Protein AF-A0A074Z5A7-F1 (afdb_monomer_lite)

InterPro domains:
  IPR025696 Exosome RNA helicase MTR4-like, beta-barrel domain [PF13234] (26-112)

Organism: Opisthorchis viverrini (NCBI:txid6198)

Structure (mmCIF, N/CA/C/O backbone):
data_AF-A0A074Z5A7-F1
#
_entry.id   AF-A0A074Z5A7-F1
#
loop_
_atom_site.group_PDB
_atom_site.id
_atom_site.type_symbol
_atom_site.label_atom_id
_atom_site.label_alt_id
_atom_site.label_comp_id
_atom_site.label_asym_id
_atom_site.label_entity_id
_atom_site.label_seq_id
_atom_site.pdbx_PDB_ins_code
_atom_site.Cartn_x
_atom_site.Cartn_y
_atom_site.Cartn_z
_atom_site.occupancy
_atom_site.B_iso_or_equiv
_atom_site.auth_seq_id
_atom_site.auth_comp_id
_atom_site.auth_asym_id
_atom_site.auth_atom_id
_atom_site.pdbx_PDB_model_num
ATOM 1 N N . MET A 1 1 ? -56.347 -6.865 41.087 1.00 37.12 1 MET A N 1
ATOM 2 C CA . MET A 1 1 ? -55.002 -6.733 40.478 1.00 37.12 1 MET A CA 1
ATOM 3 C C . MET A 1 1 ? -55.168 -5.816 39.268 1.00 37.12 1 MET A C 1
ATOM 5 O O . MET A 1 1 ? -55.865 -6.225 38.355 1.00 37.12 1 MET A O 1
ATOM 9 N N . VAL A 1 2 ? -54.956 -4.493 39.375 1.00 36.72 2 VAL A N 1
ATOM 10 C CA . VAL A 1 2 ? -53.673 -3.725 39.423 1.00 36.72 2 VAL A CA 1
ATOM 11 C C . VAL A 1 2 ? -52.915 -3.890 38.090 1.00 36.72 2 VAL A C 1
ATOM 13 O O . VAL A 1 2 ? -52.431 -4.984 37.834 1.00 36.72 2 VAL A O 1
ATOM 16 N N . GLN A 1 3 ? -53.142 -2.996 37.107 1.00 38.06 3 GLN A N 1
ATOM 17 C CA . GLN A 1 3 ? -52.429 -1.727 36.762 1.00 38.06 3 GLN A CA 1
ATOM 18 C C . GLN A 1 3 ? -51.026 -1.971 36.164 1.00 38.06 3 GLN A C 1
ATOM 20 O O . GLN A 1 3 ? -50.216 -2.641 36.785 1.00 38.06 3 GLN A O 1
ATOM 25 N N . SER A 1 4 ? -50.770 -1.653 34.886 1.00 44.91 4 SER A N 1
ATOM 26 C CA . SER A 1 4 ? -50.572 -0.338 34.224 1.00 44.91 4 SER A CA 1
ATOM 27 C C . SER A 1 4 ? -49.149 0.205 34.378 1.00 44.91 4 SER A C 1
ATOM 29 O O . SER A 1 4 ? -48.693 0.405 35.497 1.00 44.91 4 SER A O 1
ATOM 31 N N . ALA A 1 5 ? -48.509 0.510 33.245 1.00 42.22 5 ALA A N 1
ATOM 32 C CA . ALA A 1 5 ? -47.742 1.741 33.052 1.00 42.22 5 ALA A CA 1
ATOM 33 C C . ALA A 1 5 ? -47.511 1.968 31.548 1.00 42.22 5 ALA A C 1
ATOM 35 O O . ALA A 1 5 ? -46.600 1.417 30.934 1.00 42.22 5 ALA A O 1
ATOM 36 N N . PHE A 1 6 ? -48.387 2.788 30.971 1.00 44.94 6 PHE A N 1
ATOM 37 C CA . PHE A 1 6 ? -48.047 3.706 29.888 1.00 44.94 6 PHE A CA 1
ATOM 38 C C . PHE A 1 6 ? -46.980 4.690 30.397 1.00 44.94 6 PHE A C 1
ATOM 40 O O . PHE A 1 6 ? -47.058 5.119 31.547 1.00 44.94 6 PHE A O 1
ATOM 47 N N . SER A 1 7 ? -46.052 5.114 29.540 1.00 33.38 7 SER A N 1
ATOM 48 C CA . SER A 1 7 ? -45.369 6.398 29.727 1.00 33.38 7 SER A CA 1
ATOM 49 C C . SER A 1 7 ? -45.191 7.078 28.380 1.00 33.38 7 SER A C 1
ATOM 51 O O . SER A 1 7 ? -44.262 6.801 27.625 1.00 33.38 7 SER A O 1
ATOM 53 N N . THR A 1 8 ? -46.137 7.966 28.110 1.00 41.69 8 THR A N 1
ATOM 54 C CA . THR A 1 8 ? -46.030 9.120 27.226 1.00 41.69 8 THR A CA 1
ATOM 55 C C . THR A 1 8 ? -44.829 9.966 27.649 1.00 41.69 8 THR A C 1
ATOM 57 O O . THR A 1 8 ? -44.665 10.258 28.832 1.00 41.69 8 THR A O 1
ATOM 60 N N . VAL A 1 9 ? -43.991 10.357 26.694 1.00 39.03 9 VAL A N 1
ATOM 61 C CA . VAL A 1 9 ? -43.153 11.551 26.828 1.00 39.03 9 VAL A CA 1
ATOM 62 C C . VAL A 1 9 ? -43.675 12.511 25.773 1.00 39.03 9 VAL A C 1
ATOM 64 O O . VAL A 1 9 ? -43.378 12.366 24.589 1.00 39.03 9 VAL A O 1
ATOM 67 N N . ASP A 1 10 ? -44.533 13.423 26.221 1.00 43.12 10 ASP A N 1
ATOM 68 C CA . ASP A 1 10 ? -44.831 14.668 25.530 1.00 43.12 10 ASP A CA 1
ATOM 69 C C . ASP A 1 10 ? -43.514 15.421 25.313 1.00 43.12 10 ASP A C 1
ATOM 71 O O . ASP A 1 10 ? -42.748 15.627 26.258 1.00 43.12 10 ASP A O 1
ATOM 75 N N . ILE A 1 11 ? -43.249 15.836 24.077 1.00 41.34 11 ILE A N 1
ATOM 76 C CA . ILE A 1 11 ? -42.254 16.871 23.791 1.00 41.34 11 ILE A CA 1
ATOM 77 C C . ILE A 1 11 ? -43.002 17.995 23.064 1.00 41.34 11 ILE A C 1
ATOM 79 O O . ILE A 1 11 ? -43.708 17.709 22.094 1.00 41.34 11 ILE A O 1
ATOM 83 N N . PRO A 1 12 ? -42.927 19.233 23.584 1.00 43.94 12 PRO A N 1
ATOM 84 C CA . PRO A 1 12 ? -43.822 20.325 23.238 1.00 43.94 12 PRO A CA 1
ATOM 85 C C . PRO A 1 12 ? -43.602 20.848 21.819 1.00 43.94 12 PRO A C 1
ATOM 87 O O . PRO A 1 12 ? -42.488 20.872 21.300 1.00 43.94 12 PRO A O 1
ATOM 90 N N . ASP A 1 13 ? -44.702 21.323 21.245 1.00 44.69 13 ASP A N 1
ATOM 91 C CA . ASP A 1 13 ? -44.734 22.244 20.117 1.00 44.69 13 ASP A CA 1
ATOM 92 C C . ASP A 1 13 ? -44.147 23.591 20.582 1.00 44.69 13 ASP A C 1
ATOM 94 O O . ASP A 1 13 ? -44.697 24.246 21.471 1.00 44.69 13 ASP A O 1
ATOM 98 N N . GLY A 1 14 ? -42.980 23.961 20.057 1.00 39.97 14 GLY A N 1
ATOM 99 C CA . GLY A 1 14 ? -42.267 25.178 20.439 1.00 39.97 14 GLY A CA 1
ATOM 100 C C . GLY A 1 14 ? -40.894 25.254 19.780 1.00 39.97 14 GLY A C 1
ATOM 101 O O . GLY A 1 14 ? -40.037 24.411 20.022 1.00 39.97 14 GLY A O 1
ATOM 102 N N . MET A 1 15 ? -40.725 26.249 18.910 1.00 51.69 15 MET A N 1
ATOM 103 C CA . MET A 1 15 ? -39.461 26.648 18.290 1.00 51.69 15 MET A CA 1
ATOM 104 C C . MET A 1 15 ? -38.333 26.757 19.316 1.00 51.69 15 MET A C 1
ATOM 106 O O . MET A 1 15 ? -38.531 27.420 20.322 1.00 51.69 15 MET A O 1
ATOM 110 N N . ASP A 1 16 ? -37.162 26.218 18.977 1.00 37.12 16 ASP A N 1
ATOM 111 C CA . ASP A 1 16 ? -35.874 26.873 19.202 1.00 37.12 16 ASP A CA 1
ATOM 112 C C . ASP A 1 16 ? -34.911 26.411 18.094 1.00 37.12 16 ASP A C 1
ATOM 114 O O . ASP A 1 16 ? -34.752 25.218 17.813 1.00 37.12 16 ASP A O 1
ATOM 118 N N . GLU A 1 17 ? -34.339 27.389 17.391 1.00 54.81 17 GLU A N 1
ATOM 119 C CA . GLU A 1 17 ? -33.193 27.224 16.500 1.00 54.81 17 GLU A CA 1
ATOM 120 C C . GLU A 1 17 ? -32.001 26.602 17.265 1.00 54.81 17 GLU A C 1
ATOM 122 O O . GLU A 1 17 ? -31.936 26.669 18.484 1.00 54.81 17 GLU A O 1
ATOM 127 N N . GLU A 1 18 ? -31.027 26.040 16.537 1.00 47.97 18 GLU A N 1
ATOM 128 C CA . GLU A 1 18 ? -29.751 25.481 17.044 1.00 47.97 18 GLU A CA 1
ATOM 129 C C . GLU A 1 18 ? -29.721 24.005 17.500 1.00 47.97 18 GLU A C 1
ATOM 131 O O . GLU A 1 18 ? -29.503 23.691 18.667 1.00 47.97 18 GLU A O 1
ATOM 136 N N . ASN A 1 19 ? -29.736 23.062 16.546 1.00 41.88 19 ASN A N 1
ATOM 137 C CA . ASN A 1 19 ? -28.693 22.017 16.481 1.00 41.88 19 ASN A CA 1
ATOM 138 C C . ASN A 1 19 ? -28.776 21.194 15.183 1.00 41.88 19 ASN A C 1
ATOM 140 O O . ASN A 1 19 ? -29.192 20.036 15.165 1.00 41.88 19 ASN A O 1
ATOM 144 N N . CYS A 1 20 ? -28.277 21.758 14.083 1.00 41.34 20 CYS A N 1
ATOM 145 C CA . CYS A 1 20 ? -27.770 20.953 12.968 1.00 41.34 20 CYS A CA 1
ATOM 146 C C . CYS A 1 20 ? -26.379 20.391 13.324 1.00 41.34 20 CYS A C 1
ATOM 148 O O . CYS A 1 20 ? -25.425 20.541 12.568 1.00 41.34 20 CYS A O 1
ATOM 150 N N . ALA A 1 21 ? -26.233 19.737 14.482 1.00 48.56 21 ALA A N 1
ATOM 151 C CA . ALA A 1 21 ? -25.162 18.764 14.648 1.00 48.56 21 ALA A CA 1
ATOM 152 C C . ALA A 1 21 ? -25.603 17.522 13.876 1.00 48.56 21 ALA A C 1
ATOM 154 O O . ALA A 1 21 ? -26.247 16.615 14.406 1.00 48.56 21 ALA A O 1
ATOM 155 N N . GLU A 1 22 ? -25.333 17.572 12.573 1.00 51.62 22 GLU A N 1
ATOM 156 C CA . GLU A 1 22 ? -25.276 16.452 11.648 1.00 51.62 22 GLU A CA 1
ATOM 157 C C . GLU A 1 22 ? -24.936 15.182 12.435 1.00 51.62 22 GLU A C 1
ATOM 159 O O . GLU A 1 22 ? -23.836 15.048 12.975 1.00 51.62 22 GLU A O 1
ATOM 164 N N . ARG A 1 23 ? -25.920 14.286 12.610 1.00 51.78 23 ARG A N 1
ATOM 165 C CA . ARG A 1 23 ? -25.706 12.981 13.241 1.00 51.78 23 ARG A CA 1
ATOM 166 C C . ARG A 1 23 ? -24.768 12.204 12.325 1.00 51.78 23 ARG A C 1
ATOM 168 O O . ARG A 1 23 ? -25.223 11.423 11.495 1.00 51.78 23 ARG A O 1
ATOM 175 N N . ALA A 1 24 ? -23.470 12.462 12.454 1.00 65.25 24 ALA A N 1
ATOM 176 C CA . ALA A 1 24 ? -22.421 11.771 11.743 1.00 65.25 24 ALA A CA 1
ATOM 177 C C . ALA A 1 24 ? -22.569 10.295 12.096 1.00 65.25 24 ALA A C 1
ATOM 179 O O . ALA A 1 24 ? -22.284 9.864 13.216 1.00 65.25 24 ALA A O 1
ATOM 180 N N . THR A 1 25 ? -23.102 9.518 11.159 1.00 59.53 25 THR A N 1
ATOM 181 C CA . THR A 1 25 ? -23.161 8.071 11.308 1.00 59.53 25 THR A CA 1
ATOM 182 C C . THR A 1 25 ? -21.734 7.584 11.544 1.00 59.53 25 THR A C 1
ATOM 184 O O . THR A 1 25 ? -20.850 7.942 10.760 1.00 59.53 25 THR A O 1
ATOM 187 N N . PRO A 1 26 ? -21.467 6.804 12.603 1.00 73.75 26 PRO A N 1
ATOM 188 C CA . PRO A 1 26 ? -20.106 6.412 12.924 1.00 73.75 26 PRO A CA 1
ATOM 189 C C . PRO A 1 26 ? -19.519 5.571 11.787 1.00 73.75 26 PRO A C 1
ATOM 191 O O . PRO A 1 26 ? -20.049 4.516 11.424 1.00 73.75 26 PRO A O 1
ATOM 194 N N . SER A 1 27 ? -18.397 6.030 11.232 1.00 83.00 27 SER A N 1
ATOM 195 C CA . SER A 1 27 ? -17.660 5.298 10.205 1.00 83.00 27 SER A CA 1
ATOM 196 C C . SER A 1 27 ? -17.234 3.930 10.741 1.00 83.00 27 SER A C 1
ATOM 198 O O . SER A 1 27 ? -16.488 3.819 11.722 1.00 83.00 27 SER A O 1
ATOM 200 N N . THR A 1 28 ? -17.719 2.874 10.087 1.00 86.62 28 THR A N 1
ATOM 201 C CA . THR A 1 28 ? -17.446 1.485 10.467 1.00 86.62 28 THR A CA 1
ATOM 202 C C . THR A 1 28 ? -16.283 0.932 9.655 1.00 86.62 28 THR A C 1
ATOM 204 O O . THR A 1 28 ? -16.300 0.968 8.426 1.00 86.62 28 THR A O 1
ATOM 207 N N . ILE A 1 29 ? -15.292 0.349 10.332 1.00 89.44 29 ILE A N 1
ATOM 208 C CA . ILE A 1 29 ? -14.105 -0.217 9.677 1.00 89.44 29 ILE A CA 1
ATOM 209 C C . ILE A 1 29 ? -14.257 -1.724 9.533 1.00 89.44 29 ILE A C 1
ATOM 211 O O . ILE A 1 29 ? -14.411 -2.450 10.520 1.00 89.44 29 ILE A O 1
ATOM 215 N N . ARG A 1 30 ? -14.197 -2.219 8.296 1.00 88.75 30 ARG A N 1
ATOM 216 C CA . ARG A 1 30 ? -14.412 -3.634 7.970 1.00 88.75 30 ARG A CA 1
ATOM 217 C C . ARG A 1 30 ? -13.232 -4.189 7.185 1.00 88.75 30 ARG A C 1
ATOM 219 O O . ARG A 1 30 ? -12.664 -3.503 6.344 1.00 88.75 30 ARG A O 1
ATOM 226 N N . LEU A 1 31 ? -12.901 -5.448 7.453 1.00 88.00 31 LEU A N 1
ATOM 227 C CA . LEU A 1 31 ? -12.023 -6.220 6.585 1.00 88.00 31 LEU A CA 1
ATOM 228 C C . LEU A 1 31 ? -12.871 -6.800 5.452 1.00 88.00 31 LEU A C 1
ATOM 230 O O . LEU A 1 31 ? -13.888 -7.443 5.718 1.00 88.00 31 LEU A O 1
ATOM 234 N N . ILE A 1 32 ? -12.450 -6.572 4.214 1.00 90.88 32 ILE A N 1
ATOM 235 C CA . ILE A 1 32 ? -13.111 -7.085 3.014 1.00 90.88 32 ILE A CA 1
ATOM 236 C C . ILE A 1 32 ? -12.107 -7.862 2.165 1.00 90.88 32 ILE A C 1
ATOM 238 O O . ILE A 1 32 ? -10.913 -7.573 2.182 1.00 90.88 32 ILE A O 1
ATOM 242 N N . SER A 1 33 ? -12.600 -8.858 1.435 1.00 91.44 33 SER A N 1
ATOM 243 C CA . SER A 1 33 ? -11.834 -9.539 0.393 1.00 91.44 33 SER A CA 1
ATOM 244 C C . SER A 1 33 ? -12.229 -8.942 -0.951 1.00 91.44 33 SER A C 1
ATOM 246 O O . SER A 1 33 ? -13.420 -8.790 -1.222 1.00 91.44 33 SER A O 1
ATOM 248 N N . VAL A 1 34 ? -11.239 -8.579 -1.764 1.00 93.06 34 VAL A N 1
ATOM 249 C CA . VAL A 1 34 ? -11.442 -7.995 -3.093 1.00 93.06 34 VAL A CA 1
ATOM 250 C C . VAL A 1 34 ? -10.590 -8.733 -4.127 1.00 93.06 34 VAL A C 1
ATOM 252 O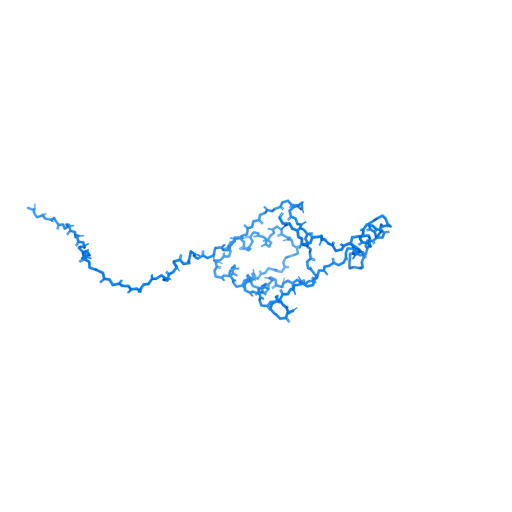 O . VAL A 1 34 ? -9.481 -9.168 -3.801 1.00 93.06 34 VAL A O 1
ATOM 255 N N . PRO A 1 35 ? -11.072 -8.888 -5.371 1.00 95.44 35 PRO A N 1
ATOM 256 C CA . PRO A 1 35 ? -10.243 -9.329 -6.486 1.00 95.44 35 PRO A CA 1
ATOM 257 C C . PRO A 1 35 ? -9.077 -8.367 -6.750 1.00 95.44 35 PRO A C 1
ATOM 259 O O . PRO A 1 35 ? -9.200 -7.162 -6.536 1.00 95.44 35 PRO A O 1
ATOM 262 N N . LEU A 1 36 ? -7.975 -8.877 -7.308 1.00 93.56 36 LEU A N 1
ATOM 263 C CA . LEU A 1 36 ? -6.801 -8.052 -7.631 1.00 93.56 36 LEU A CA 1
ATOM 264 C C . LEU A 1 36 ? -7.100 -6.941 -8.648 1.00 93.56 36 LEU A C 1
ATOM 266 O O . LEU A 1 36 ? -6.466 -5.896 -8.598 1.00 93.56 36 LEU A O 1
ATOM 270 N N . ILE A 1 37 ? -8.096 -7.128 -9.520 1.00 94.56 37 ILE A N 1
ATOM 271 C CA . ILE A 1 37 ? -8.527 -6.107 -10.489 1.00 94.56 37 ILE A CA 1
ATOM 272 C C . ILE A 1 37 ? -9.107 -4.846 -9.824 1.00 94.56 37 ILE A C 1
ATOM 274 O O . ILE A 1 37 ? -9.184 -3.800 -10.456 1.00 94.56 37 ILE A O 1
ATOM 278 N N . CYS A 1 38 ? -9.509 -4.918 -8.552 1.00 95.38 38 CYS A N 1
ATOM 279 C CA . CYS A 1 38 ? -9.994 -3.755 -7.809 1.00 95.38 38 CYS A CA 1
ATOM 280 C C . CYS A 1 38 ? -8.858 -2.880 -7.252 1.00 95.38 38 CYS A C 1
ATOM 282 O O . CYS A 1 38 ? -9.138 -1.838 -6.662 1.00 95.38 38 CYS A O 1
ATOM 284 N N . LEU A 1 39 ? -7.598 -3.306 -7.385 1.00 93.00 39 LEU A N 1
ATOM 285 C CA . LEU A 1 39 ? -6.438 -2.537 -6.947 1.00 93.00 39 LEU A CA 1
ATOM 286 C C . LEU A 1 39 ? -6.001 -1.599 -8.074 1.00 93.00 39 LEU A C 1
ATOM 288 O O . LEU A 1 39 ? -5.612 -2.062 -9.142 1.00 93.00 39 LEU A O 1
ATOM 292 N N . ALA A 1 40 ? -6.068 -0.292 -7.821 1.00 90.75 40 ALA A N 1
ATOM 293 C CA . ALA A 1 40 ? -5.554 0.719 -8.743 1.00 90.75 40 ALA A CA 1
ATOM 294 C C . ALA A 1 40 ? -4.048 0.937 -8.538 1.00 90.75 40 ALA A C 1
ATOM 296 O O . ALA A 1 40 ? -3.274 0.791 -9.476 1.00 90.75 40 ALA A O 1
ATOM 297 N N . ASP A 1 41 ? -3.642 1.198 -7.292 1.00 90.19 41 ASP A N 1
ATOM 298 C CA . ASP A 1 41 ? -2.270 1.553 -6.935 1.00 90.19 41 ASP A CA 1
ATOM 299 C C . ASP A 1 41 ? -1.791 0.794 -5.692 1.00 90.19 41 ASP A C 1
ATOM 301 O O . ASP A 1 41 ? -2.581 0.395 -4.829 1.00 90.19 41 ASP A O 1
ATOM 305 N N . LEU A 1 42 ? -0.470 0.642 -5.575 1.00 92.69 42 LEU A N 1
ATOM 306 C CA . LEU A 1 42 ? 0.199 0.108 -4.390 1.00 92.69 42 LEU A CA 1
ATOM 307 C C . LEU A 1 42 ? 1.168 1.145 -3.831 1.00 92.69 42 LEU A C 1
ATOM 309 O O . LEU A 1 42 ? 1.923 1.771 -4.572 1.00 92.69 42 LEU A O 1
ATOM 313 N N . SER A 1 43 ? 1.167 1.305 -2.509 1.00 92.88 43 SER A N 1
ATOM 314 C CA . SER A 1 43 ? 2.148 2.149 -1.831 1.00 92.88 43 SER A CA 1
ATOM 315 C C . SER A 1 43 ? 3.432 1.378 -1.536 1.00 92.88 43 SER A C 1
ATOM 317 O O . SER A 1 43 ? 3.391 0.184 -1.241 1.00 92.88 43 SER A O 1
ATOM 319 N N . SER A 1 44 ? 4.566 2.079 -1.542 1.00 92.50 44 SER A N 1
ATOM 320 C CA . SER A 1 44 ? 5.849 1.556 -1.057 1.00 92.50 44 SER A CA 1
ATOM 321 C C . SER A 1 44 ? 5.969 1.522 0.473 1.00 92.50 44 SER A C 1
ATOM 323 O O . SER A 1 44 ? 6.941 0.986 1.007 1.00 92.50 44 SER A O 1
ATOM 325 N N . VAL A 1 45 ? 4.978 2.048 1.201 1.00 91.69 45 VAL A N 1
ATOM 326 C CA . VAL A 1 45 ? 4.927 2.027 2.668 1.00 91.69 45 VAL A CA 1
ATOM 327 C C . VAL A 1 45 ? 4.085 0.854 3.158 1.00 91.69 45 VAL A C 1
ATOM 329 O O . VAL A 1 45 ? 2.924 0.696 2.785 1.00 91.69 45 VAL A O 1
ATOM 332 N N . CYS A 1 46 ? 4.645 0.082 4.088 1.00 88.12 46 CYS A N 1
ATOM 333 C CA . CYS A 1 46 ? 3.955 -1.018 4.752 1.00 88.12 46 CYS A CA 1
ATOM 334 C C . CYS A 1 46 ? 3.678 -0.682 6.219 1.00 88.12 46 CYS A C 1
ATOM 336 O O . CYS A 1 46 ? 4.545 -0.178 6.933 1.00 88.12 46 CYS A O 1
ATOM 338 N N . LEU A 1 47 ? 2.483 -1.025 6.699 1.00 85.69 47 LEU A N 1
ATOM 339 C CA . LEU A 1 47 ? 2.179 -0.985 8.126 1.00 85.69 47 LEU A CA 1
ATOM 340 C C . LEU A 1 47 ? 2.602 -2.282 8.802 1.00 85.69 47 LEU A C 1
ATOM 342 O O . LEU A 1 47 ? 2.293 -3.377 8.333 1.00 85.69 47 LEU A O 1
ATOM 346 N N . ASN A 1 48 ? 3.254 -2.153 9.955 1.00 84.88 48 ASN A N 1
ATOM 347 C CA . ASN A 1 48 ? 3.567 -3.302 10.784 1.00 84.88 48 ASN A CA 1
ATOM 348 C C . ASN A 1 48 ? 2.345 -3.710 11.623 1.00 84.88 48 ASN A C 1
ATOM 350 O O . ASN A 1 48 ? 2.076 -3.146 12.684 1.00 84.88 48 ASN A O 1
ATOM 354 N N . VAL A 1 49 ? 1.613 -4.712 11.138 1.00 79.00 49 VAL A N 1
ATOM 355 C CA . VAL A 1 49 ? 0.395 -5.225 11.783 1.00 79.00 49 VAL A CA 1
ATOM 356 C C . VAL A 1 49 ? 0.705 -6.235 12.897 1.00 79.00 49 VAL A C 1
ATOM 358 O O . VAL A 1 49 ? -0.149 -6.497 13.745 1.00 79.00 49 VAL A O 1
ATOM 361 N N . THR A 1 50 ? 1.918 -6.801 12.947 1.00 72.75 50 THR A N 1
ATOM 362 C CA . THR A 1 50 ? 2.245 -7.863 13.915 1.00 72.75 50 THR A CA 1
ATOM 363 C C . THR A 1 50 ? 2.257 -7.345 15.348 1.00 72.75 50 THR A C 1
ATOM 365 O O . THR A 1 50 ? 1.759 -8.043 16.224 1.00 72.75 50 THR A O 1
ATOM 368 N N . ASN A 1 51 ? 2.697 -6.100 15.560 1.00 68.62 51 ASN A N 1
ATOM 369 C CA . ASN A 1 51 ? 2.688 -5.424 16.864 1.00 68.62 51 ASN A CA 1
ATOM 370 C C . ASN A 1 51 ? 1.277 -5.139 17.407 1.00 68.62 51 ASN A C 1
ATOM 372 O O . ASN A 1 51 ? 1.129 -4.808 18.576 1.00 68.62 51 ASN A O 1
ATOM 376 N N . ILE A 1 52 ? 0.251 -5.201 16.554 1.00 70.50 52 ILE A N 1
ATOM 377 C CA . ILE A 1 52 ? -1.128 -4.837 16.908 1.00 70.50 52 ILE A CA 1
ATOM 378 C C . ILE A 1 52 ? -1.990 -6.089 17.126 1.00 70.50 52 ILE A C 1
ATOM 380 O O . ILE A 1 52 ? -2.978 -6.049 17.852 1.00 70.50 52 ILE A O 1
ATOM 384 N N . VAL A 1 53 ? -1.637 -7.203 16.479 1.00 73.19 53 VAL A N 1
ATOM 385 C CA . VAL A 1 53 ? -2.480 -8.410 16.393 1.00 73.19 53 VAL A CA 1
ATOM 386 C C . VAL A 1 53 ? -1.754 -9.660 16.924 1.00 73.19 53 VAL A C 1
ATOM 388 O O . VAL A 1 53 ? -2.260 -10.773 16.765 1.00 73.19 53 VAL A O 1
ATOM 391 N N . ASP A 1 54 ? -0.565 -9.502 17.521 1.00 68.00 54 ASP A N 1
ATOM 392 C CA . ASP A 1 54 ? 0.321 -10.582 17.991 1.00 68.00 54 ASP A CA 1
ATOM 393 C C . ASP A 1 54 ? 0.364 -11.751 16.992 1.00 68.00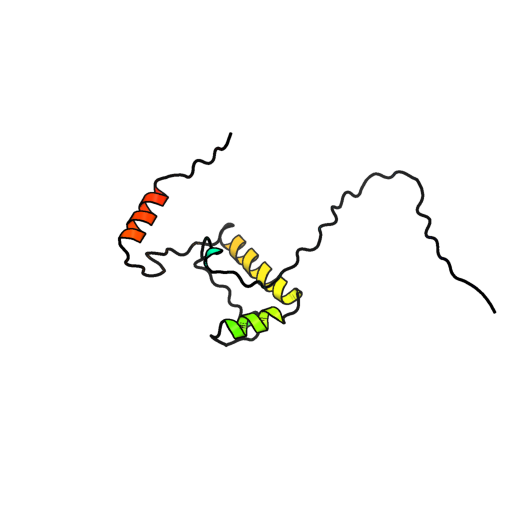 54 ASP A C 1
ATOM 395 O O . ASP A 1 54 ? -0.058 -12.895 17.233 1.00 68.00 54 ASP A O 1
ATOM 399 N N . CYS A 1 55 ? 0.777 -11.432 15.765 1.00 64.25 55 CYS A N 1
ATOM 400 C CA . CYS A 1 55 ? 0.771 -12.376 14.657 1.00 64.25 55 CYS A CA 1
ATOM 401 C C . CYS A 1 55 ? 2.102 -12.396 13.916 1.00 64.25 55 CYS A C 1
ATOM 403 O O . CYS A 1 55 ? 2.251 -11.751 12.889 1.00 64.25 55 CYS A O 1
ATOM 405 N N . ASN A 1 56 ? 3.025 -13.246 14.360 1.00 64.88 56 ASN A N 1
ATOM 406 C CA . ASN A 1 56 ? 4.328 -13.435 13.708 1.00 64.88 56 ASN A CA 1
ATOM 407 C C . ASN A 1 56 ? 4.263 -14.433 12.537 1.00 64.88 56 ASN A C 1
ATOM 409 O O . ASN A 1 56 ? 5.233 -15.125 12.249 1.00 64.88 56 ASN A O 1
ATOM 413 N N . SER A 1 57 ? 3.094 -14.581 11.905 1.00 67.12 57 SER A N 1
ATOM 414 C CA . SER A 1 57 ? 2.906 -15.537 10.816 1.00 67.12 57 SER A CA 1
ATOM 415 C C . SER A 1 57 ? 3.017 -14.861 9.461 1.00 67.12 57 SER A C 1
ATOM 417 O O . SER A 1 57 ? 2.312 -13.900 9.174 1.00 67.12 57 SER A O 1
ATOM 419 N N . ASN A 1 58 ? 3.820 -15.465 8.594 1.00 69.56 58 ASN A N 1
ATOM 420 C CA . ASN A 1 58 ? 4.039 -15.050 7.212 1.00 69.56 58 ASN A CA 1
ATOM 421 C C . ASN A 1 58 ? 2.853 -15.443 6.300 1.00 69.56 58 ASN A C 1
ATOM 423 O O . ASN A 1 58 ? 2.895 -15.217 5.094 1.00 69.56 58 ASN A O 1
ATOM 427 N N . LYS A 1 59 ? 1.815 -16.095 6.849 1.00 78.75 59 LYS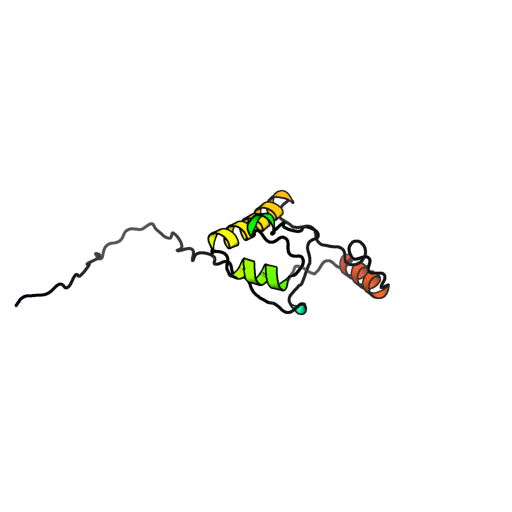 A N 1
ATOM 428 C CA . LYS A 1 59 ? 0.648 -16.586 6.104 1.00 78.75 59 LYS A CA 1
ATOM 429 C C . LYS A 1 59 ? -0.461 -15.531 6.102 1.00 78.75 59 LYS A C 1
ATOM 431 O O . LYS A 1 59 ? -1.130 -15.342 7.120 1.00 78.75 59 LYS A O 1
ATOM 436 N N . GLY A 1 60 ? -0.691 -14.904 4.946 1.00 79.94 60 GLY A N 1
ATOM 437 C CA . GLY A 1 60 ? -1.704 -13.854 4.760 1.00 79.94 60 GLY A CA 1
ATOM 438 C C . GLY A 1 60 ? -3.108 -14.258 5.225 1.00 79.94 60 GLY A C 1
ATOM 439 O O . GLY A 1 60 ? -3.755 -13.499 5.944 1.00 79.94 60 GLY A O 1
ATOM 440 N N . ASP A 1 61 ? -3.538 -15.490 4.939 1.00 83.38 61 ASP A N 1
ATOM 441 C CA . ASP A 1 61 ? -4.861 -15.990 5.345 1.00 83.38 61 ASP A CA 1
ATOM 442 C C . ASP A 1 61 ? -5.046 -16.050 6.866 1.00 83.38 61 ASP A C 1
ATOM 444 O O . ASP A 1 61 ? -6.131 -15.783 7.391 1.00 83.38 61 ASP A O 1
ATOM 448 N N . LEU A 1 62 ? -3.990 -16.416 7.598 1.00 83.94 62 LEU A N 1
ATOM 449 C CA . LEU A 1 62 ? -4.038 -16.490 9.055 1.00 83.94 62 LEU A CA 1
ATOM 450 C C . LEU A 1 62 ? -4.104 -15.085 9.659 1.00 83.94 62 LEU A C 1
ATOM 452 O O . LEU A 1 62 ? -4.873 -14.855 10.596 1.00 83.94 62 LEU A O 1
ATOM 456 N N . LEU A 1 63 ? -3.336 -14.149 9.097 1.00 83.06 63 LEU A N 1
ATOM 457 C CA . LEU A 1 63 ? -3.345 -12.748 9.501 1.00 83.06 63 LEU A CA 1
ATOM 458 C C . LEU A 1 63 ? -4.719 -12.111 9.249 1.00 83.06 63 LEU A C 1
ATOM 460 O O . LEU A 1 63 ? -5.289 -11.523 10.166 1.00 83.06 63 LEU A O 1
ATOM 464 N N . ALA A 1 64 ? -5.300 -12.309 8.063 1.00 84.69 64 ALA A N 1
ATOM 465 C CA . ALA A 1 64 ? -6.636 -11.822 7.723 1.00 84.69 64 ALA A CA 1
ATOM 466 C C . ALA A 1 64 ? -7.702 -12.363 8.690 1.00 84.69 64 ALA A C 1
ATOM 468 O O . ALA A 1 64 ? -8.503 -11.600 9.235 1.00 84.69 64 ALA A O 1
ATOM 469 N N . LYS A 1 65 ? -7.667 -13.670 8.994 1.00 86.25 65 LYS A N 1
ATOM 470 C CA . LYS A 1 65 ? -8.568 -14.280 9.985 1.00 86.25 65 LYS A CA 1
ATOM 471 C C . LYS A 1 65 ? -8.392 -13.667 11.372 1.00 86.25 65 LYS A C 1
ATOM 473 O O . LYS A 1 65 ? -9.394 -13.361 12.016 1.00 86.25 65 LYS A O 1
ATOM 478 N N . LYS A 1 66 ? -7.158 -13.451 11.833 1.00 86.50 66 LYS A N 1
ATOM 479 C CA . LYS A 1 66 ? -6.911 -12.809 13.131 1.00 86.50 66 LYS A CA 1
ATOM 480 C C . LYS A 1 66 ? -7.431 -11.374 13.164 1.00 86.50 66 LYS A C 1
ATOM 482 O O . LYS A 1 66 ? -8.169 -11.052 14.085 1.00 86.50 66 LYS A O 1
ATOM 487 N N . ILE A 1 67 ? -7.133 -10.557 12.151 1.00 86.19 67 ILE A N 1
ATOM 488 C CA . ILE A 1 67 ? -7.617 -9.168 12.047 1.00 86.19 67 ILE A CA 1
ATOM 489 C C . ILE A 1 67 ? -9.150 -9.123 12.048 1.00 86.19 67 ILE A C 1
ATOM 491 O O . ILE A 1 67 ? -9.738 -8.298 12.741 1.00 86.19 67 ILE A O 1
ATOM 495 N N . SER A 1 68 ? -9.812 -10.034 11.326 1.00 85.88 68 SER A N 1
ATOM 496 C CA . SER A 1 68 ? -11.281 -10.082 11.264 1.00 85.88 68 SER A CA 1
ATOM 497 C C . SER A 1 68 ? -11.947 -10.342 12.620 1.00 85.88 68 SER A C 1
ATOM 499 O O . SER A 1 68 ? -13.071 -9.901 12.843 1.00 85.88 68 SER A O 1
ATOM 501 N N . ARG A 1 69 ? -11.248 -11.037 13.529 1.00 87.81 69 ARG A N 1
ATOM 502 C CA . ARG A 1 69 ? -11.726 -11.373 14.878 1.00 87.81 69 ARG A CA 1
ATOM 503 C C . ARG A 1 69 ? -11.392 -10.304 15.918 1.00 87.81 69 ARG A C 1
ATOM 505 O O . ARG A 1 69 ? -11.853 -10.416 17.049 1.00 87.81 69 ARG A O 1
ATOM 512 N N . GLN A 1 70 ? -10.597 -9.295 15.561 1.00 88.25 70 GLN A N 1
ATOM 513 C CA . GLN A 1 70 ? -10.248 -8.213 16.474 1.00 88.25 70 GLN A CA 1
ATOM 514 C C . GLN A 1 70 ? -11.444 -7.275 16.716 1.00 88.25 70 GLN A C 1
ATOM 516 O O . GLN A 1 70 ? -12.259 -7.040 15.807 1.00 88.25 70 GLN A O 1
ATOM 521 N N . PRO A 1 71 ? -11.546 -6.693 17.925 1.00 89.00 71 PRO A N 1
ATOM 522 C CA . PRO A 1 71 ? -12.582 -5.721 18.234 1.00 89.00 71 PRO A CA 1
ATOM 523 C C . PRO A 1 71 ? -12.467 -4.495 17.321 1.00 89.00 71 PRO A C 1
ATOM 525 O O . PRO A 1 71 ? -11.421 -4.205 16.733 1.00 89.00 71 PRO A O 1
ATOM 528 N N . GLU A 1 72 ? -13.572 -3.766 17.183 1.00 88.88 72 GLU A N 1
ATOM 529 C CA . GLU A 1 72 ? -13.634 -2.581 16.323 1.00 88.88 72 GLU A CA 1
ATOM 530 C C . GLU A 1 72 ? -12.595 -1.522 16.713 1.00 88.88 72 GLU A C 1
ATOM 532 O O . GLU A 1 72 ? -12.001 -0.917 15.828 1.00 88.88 72 GLU A O 1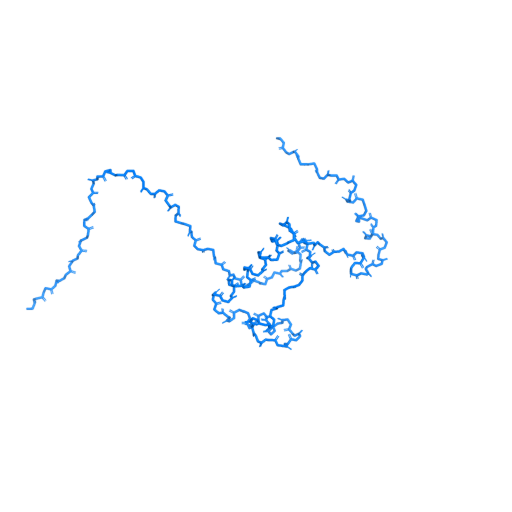
ATOM 537 N N . SER A 1 73 ? -12.306 -1.358 18.007 1.00 88.88 73 SER A N 1
ATOM 538 C CA . SER A 1 73 ? -11.274 -0.440 18.508 1.00 88.88 73 SER A CA 1
ATOM 539 C C . SER A 1 73 ? -9.892 -0.721 17.914 1.00 88.88 73 SER A C 1
ATOM 541 O O . SER A 1 73 ? -9.207 0.202 17.482 1.00 88.88 73 SER A O 1
ATOM 543 N N . VAL A 1 74 ? -9.501 -1.994 17.814 1.00 88.62 74 VAL A N 1
ATOM 544 C CA . VAL A 1 74 ? -8.216 -2.407 17.228 1.00 88.62 74 VAL A CA 1
ATOM 545 C C . VAL A 1 74 ? -8.210 -2.176 15.715 1.00 88.62 74 VAL A C 1
ATOM 547 O O . VAL A 1 74 ? -7.237 -1.657 15.169 1.00 88.62 74 VAL A O 1
ATOM 550 N N . ARG A 1 75 ? -9.314 -2.490 15.021 1.00 88.44 75 ARG A N 1
ATOM 551 C CA . ARG A 1 75 ? -9.462 -2.190 13.583 1.00 88.44 75 ARG A CA 1
ATOM 552 C C . ARG A 1 75 ? -9.426 -0.684 13.303 1.00 88.44 75 ARG A C 1
ATOM 554 O O . ARG A 1 75 ? -8.825 -0.262 12.318 1.00 88.44 75 ARG A O 1
ATOM 561 N N . ARG A 1 76 ? -10.017 0.123 14.187 1.00 90.38 76 ARG A N 1
ATOM 562 C CA . ARG A 1 76 ? -9.956 1.587 14.147 1.00 90.38 76 ARG A CA 1
ATOM 563 C C . ARG A 1 76 ? -8.540 2.098 14.370 1.00 90.38 76 ARG A C 1
ATOM 565 O O . ARG A 1 76 ? -8.074 2.910 13.581 1.00 90.38 76 ARG A O 1
ATOM 572 N N . HIS A 1 77 ? -7.814 1.538 15.332 1.00 89.56 77 HIS A N 1
ATOM 573 C CA . HIS A 1 77 ? -6.418 1.898 15.563 1.00 89.56 77 HIS A CA 1
ATOM 574 C C . HIS A 1 77 ? -5.511 1.604 14.352 1.00 89.56 77 HIS A C 1
ATOM 576 O O . HIS A 1 77 ? -4.621 2.396 14.038 1.00 89.56 77 HIS A O 1
ATOM 582 N N . LEU A 1 78 ? -5.753 0.500 13.630 1.00 89.25 78 LEU A N 1
ATOM 583 C CA . LEU A 1 78 ? -5.057 0.198 12.371 1.00 89.25 78 LEU A CA 1
ATOM 584 C C . LEU A 1 78 ? -5.316 1.269 11.305 1.00 89.25 78 LEU A C 1
ATOM 586 O O . LEU A 1 78 ? -4.380 1.741 10.662 1.00 89.25 78 LEU A O 1
ATOM 590 N N . TRP A 1 79 ? -6.575 1.675 11.143 1.00 90.62 79 TRP A N 1
ATOM 591 C CA . TRP A 1 79 ? -6.952 2.730 10.204 1.00 90.62 79 TRP A CA 1
ATOM 592 C C . TRP A 1 79 ? -6.341 4.085 10.558 1.00 90.62 79 TRP A C 1
ATOM 594 O O . TRP A 1 79 ? -5.807 4.767 9.688 1.00 90.62 79 TRP A O 1
ATOM 604 N N . GLU A 1 80 ? -6.343 4.458 11.836 1.00 91.12 80 GLU A N 1
ATOM 605 C CA . GLU A 1 80 ? -5.650 5.658 12.309 1.00 91.12 80 GLU A CA 1
ATOM 606 C C . GLU A 1 80 ? -4.145 5.583 12.033 1.00 91.12 80 GLU A C 1
ATOM 608 O O . GLU A 1 80 ? -3.529 6.590 11.706 1.00 91.12 80 GLU A O 1
ATOM 613 N N . GLY A 1 81 ? -3.542 4.393 12.112 1.00 90.81 81 GLY A N 1
ATOM 614 C CA . GLY A 1 81 ? -2.160 4.163 11.689 1.00 90.81 81 GLY A CA 1
ATOM 615 C C . GLY A 1 81 ? -1.918 4.531 10.222 1.00 90.81 81 GLY A C 1
ATOM 616 O O . GLY A 1 81 ? -0.924 5.195 9.927 1.00 90.81 81 GLY A O 1
ATOM 617 N N . ILE A 1 82 ? -2.846 4.167 9.327 1.00 91.06 82 ILE A N 1
ATOM 618 C CA . ILE A 1 82 ? -2.814 4.564 7.908 1.00 91.06 82 ILE A CA 1
ATOM 619 C C . ILE A 1 82 ? -2.905 6.089 7.783 1.00 91.06 82 ILE A C 1
ATOM 621 O O . ILE A 1 82 ? -2.090 6.694 7.088 1.00 91.06 82 ILE A O 1
ATOM 625 N N . GLN A 1 83 ? -3.860 6.717 8.476 1.00 92.31 83 GLN A N 1
ATOM 626 C CA . GLN A 1 83 ? -4.052 8.172 8.418 1.00 92.31 83 GLN A CA 1
ATOM 627 C C . GLN A 1 83 ? -2.820 8.928 8.928 1.00 92.31 83 GLN A C 1
ATOM 629 O O . GLN A 1 83 ? -2.297 9.787 8.226 1.00 92.31 83 GLN A O 1
ATOM 634 N N . ARG A 1 84 ? -2.262 8.521 10.075 1.00 93.00 84 ARG A N 1
ATOM 635 C CA . ARG A 1 84 ? -1.027 9.101 10.624 1.00 93.00 84 ARG A CA 1
ATOM 636 C C . ARG A 1 84 ? 0.155 8.966 9.665 1.00 93.00 84 ARG A C 1
ATOM 638 O O . ARG A 1 84 ? 0.975 9.876 9.580 1.00 93.00 84 ARG A O 1
ATOM 645 N N . ALA A 1 85 ? 0.283 7.836 8.966 1.00 92.19 85 ALA A N 1
ATOM 646 C CA . ALA A 1 85 ? 1.340 7.652 7.971 1.00 92.19 85 ALA A CA 1
ATOM 647 C C . ALA A 1 85 ? 1.154 8.598 6.775 1.00 92.19 85 ALA A C 1
ATOM 649 O O . ALA A 1 85 ? 2.112 9.235 6.343 1.00 92.19 85 ALA A O 1
ATOM 650 N N . LYS A 1 86 ? -0.085 8.740 6.293 1.00 93.00 86 LYS A N 1
ATOM 651 C CA . LYS A 1 86 ? -0.441 9.656 5.206 1.00 93.00 86 LYS A CA 1
ATOM 652 C C . LYS A 1 86 ? -0.162 11.117 5.573 1.00 93.00 86 LYS A C 1
ATOM 654 O O . LYS A 1 86 ? 0.451 11.833 4.789 1.00 93.00 86 LYS A O 1
ATOM 659 N N . GLU A 1 87 ? -0.553 11.547 6.769 1.00 94.62 87 GLU A N 1
ATOM 660 C CA . GLU A 1 87 ? -0.305 12.905 7.272 1.00 94.62 87 GLU A CA 1
ATOM 661 C C . GLU A 1 87 ? 1.194 13.208 7.389 1.00 94.62 87 GLU A C 1
ATOM 663 O O . GLU A 1 87 ? 1.654 14.249 6.923 1.00 94.62 87 GLU A O 1
ATOM 668 N N . LYS A 1 88 ? 1.983 12.270 7.933 1.00 93.44 88 LYS A N 1
ATOM 669 C CA . LYS A 1 88 ? 3.443 12.424 8.066 1.00 93.44 88 LYS A CA 1
ATOM 670 C C . LYS A 1 88 ? 4.172 12.570 6.732 1.00 93.44 88 LYS A C 1
ATOM 672 O O . LYS A 1 88 ? 5.237 13.177 6.698 1.00 93.44 88 LYS A O 1
ATOM 677 N N . LEU A 1 89 ? 3.623 12.008 5.659 1.00 92.06 89 LEU A N 1
ATOM 678 C CA . LEU A 1 89 ? 4.214 12.026 4.320 1.00 92.06 89 LEU A CA 1
ATOM 679 C C . LEU A 1 89 ? 3.654 13.156 3.440 1.00 92.06 89 LEU A C 1
ATOM 681 O O . LEU A 1 89 ? 3.780 13.116 2.221 1.00 92.06 89 LEU A O 1
ATOM 685 N N . GLY A 1 90 ? 3.052 14.183 4.048 1.00 90.12 90 GLY A N 1
ATOM 686 C CA . GLY A 1 90 ? 2.565 15.358 3.324 1.00 90.12 90 GLY A CA 1
ATOM 687 C C . GLY A 1 90 ? 1.199 15.155 2.667 1.00 90.12 90 GLY A C 1
ATOM 688 O O . GLY A 1 90 ? 0.884 15.815 1.682 1.00 90.12 90 GLY A O 1
ATOM 689 N N . GLY A 1 91 ? 0.378 14.243 3.193 1.00 89.88 91 GLY A N 1
ATOM 690 C CA . GLY A 1 91 ? -1.002 14.038 2.752 1.00 89.88 91 GLY A CA 1
ATOM 691 C C . GLY A 1 91 ? -1.177 12.999 1.644 1.00 89.88 91 GLY A C 1
ATOM 692 O O . GLY A 1 91 ? -2.314 12.714 1.269 1.00 89.88 91 GLY A O 1
ATOM 693 N N . SER A 1 92 ? -0.102 12.375 1.159 1.00 90.75 92 SER A N 1
ATOM 694 C CA . SER A 1 92 ? -0.170 11.248 0.224 1.00 90.75 92 SER A CA 1
ATOM 695 C C . SER A 1 92 ? 0.860 10.179 0.571 1.00 90.75 92 SER A C 1
ATOM 697 O O . SER A 1 92 ? 1.926 10.478 1.104 1.00 90.75 92 SER A O 1
ATOM 699 N N . LEU A 1 93 ? 0.534 8.919 0.281 1.00 91.88 93 LEU A N 1
ATOM 700 C CA . LEU A 1 93 ? 1.483 7.820 0.416 1.00 91.88 93 LEU A CA 1
ATOM 701 C C . LEU A 1 93 ? 2.265 7.673 -0.898 1.00 91.88 93 LEU A C 1
ATOM 703 O O . LEU A 1 93 ? 1.648 7.713 -1.964 1.00 91.88 93 LEU A O 1
ATOM 707 N N . PRO A 1 94 ? 3.594 7.483 -0.856 1.00 92.44 94 PRO A N 1
ATOM 708 C CA . PRO A 1 94 ? 4.382 7.261 -2.058 1.00 92.44 94 PRO A CA 1
ATOM 709 C C . PRO A 1 94 ? 3.946 5.958 -2.728 1.00 92.44 94 PRO A C 1
ATOM 711 O O . PRO A 1 94 ? 3.694 4.950 -2.054 1.00 92.44 94 PRO A O 1
ATOM 714 N N . LEU A 1 95 ? 3.850 6.003 -4.052 1.00 92.50 95 LEU A N 1
ATOM 715 C CA . LEU A 1 95 ? 3.491 4.858 -4.876 1.00 92.50 95 LEU A CA 1
ATOM 716 C C . LEU A 1 95 ? 4.725 4.021 -5.193 1.00 92.50 95 LEU A C 1
ATOM 718 O O . LEU A 1 95 ? 5.846 4.528 -5.222 1.00 92.50 95 LEU A O 1
ATOM 722 N N . LEU A 1 96 ? 4.492 2.733 -5.400 1.00 93.25 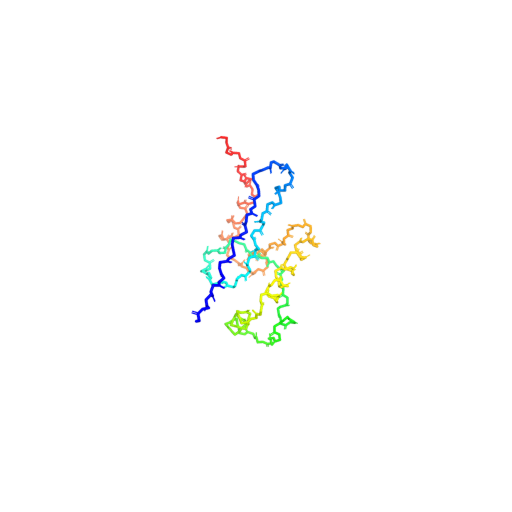96 LEU A N 1
ATOM 723 C CA . LEU A 1 96 ? 5.513 1.763 -5.752 1.00 93.25 96 LEU A CA 1
ATOM 724 C C . LEU A 1 96 ? 5.700 1.751 -7.277 1.00 93.25 96 LEU A C 1
ATOM 726 O O . LEU A 1 96 ? 4.735 1.576 -8.020 1.00 93.25 96 LEU A O 1
ATOM 730 N N . ASP A 1 97 ? 6.933 1.945 -7.743 1.00 89.94 97 ASP A N 1
ATOM 731 C CA . ASP A 1 97 ? 7.277 1.956 -9.167 1.00 89.94 97 ASP A CA 1
ATOM 732 C C . ASP A 1 97 ? 7.342 0.506 -9.694 1.00 89.94 97 ASP A C 1
ATOM 734 O O . ASP A 1 97 ? 8.192 -0.284 -9.260 1.00 89.94 97 ASP A O 1
ATOM 738 N N . PRO A 1 98 ? 6.473 0.109 -10.641 1.00 88.88 98 PRO A N 1
ATOM 739 C CA . PRO A 1 98 ? 6.430 -1.267 -11.127 1.00 88.88 98 PRO A CA 1
ATOM 740 C C . PRO A 1 98 ? 7.701 -1.675 -11.885 1.00 88.88 98 PRO A C 1
ATOM 742 O O . PRO A 1 98 ? 7.995 -2.864 -11.979 1.00 88.88 98 PRO A O 1
ATOM 745 N N . ILE A 1 99 ? 8.476 -0.728 -12.418 1.00 91.12 99 ILE A N 1
ATOM 746 C CA . ILE A 1 99 ? 9.729 -1.010 -13.118 1.00 91.12 99 ILE A CA 1
ATOM 747 C C . ILE A 1 99 ? 10.886 -1.050 -12.121 1.00 91.12 99 ILE A C 1
ATOM 749 O O . ILE A 1 99 ? 11.618 -2.041 -12.062 1.00 91.12 99 ILE A O 1
ATOM 753 N N . LYS A 1 100 ? 11.051 0.011 -11.326 1.00 90.44 100 LYS A N 1
ATOM 754 C CA . LYS A 1 100 ? 12.208 0.165 -10.432 1.00 90.44 100 LYS A CA 1
ATOM 755 C C . LYS A 1 100 ? 12.068 -0.654 -9.155 1.00 90.44 100 LYS A C 1
ATOM 757 O O . LYS A 1 100 ? 12.983 -1.404 -8.823 1.00 90.44 100 LYS A O 1
ATOM 762 N N . ASP A 1 101 ? 10.928 -0.554 -8.479 1.00 91.88 101 ASP A N 1
ATOM 763 C CA . ASP A 1 101 ? 10.741 -1.141 -7.150 1.00 91.88 101 ASP A CA 1
ATOM 764 C C . ASP A 1 101 ? 10.338 -2.620 -7.233 1.00 91.88 101 ASP A C 1
ATOM 766 O O . ASP A 1 101 ? 10.761 -3.423 -6.403 1.00 91.88 101 ASP A O 1
ATOM 770 N N . MET A 1 102 ? 9.573 -3.015 -8.262 1.00 91.06 102 MET A N 1
ATOM 771 C CA . MET A 1 102 ? 9.224 -4.431 -8.497 1.00 91.06 102 MET A CA 1
ATOM 772 C C . MET A 1 102 ? 10.213 -5.169 -9.406 1.00 91.06 102 MET A C 1
ATOM 774 O O . MET A 1 102 ? 10.031 -6.363 -9.655 1.00 91.06 102 MET A O 1
ATOM 778 N N . ASN A 1 103 ? 11.255 -4.490 -9.903 1.00 91.19 103 ASN A N 1
ATOM 779 C CA . ASN A 1 103 ? 12.258 -5.050 -10.815 1.00 91.19 103 ASN A CA 1
ATOM 780 C C . ASN A 1 103 ? 11.633 -5.710 -12.064 1.00 91.19 103 ASN A C 1
ATOM 782 O O . ASN A 1 103 ? 12.083 -6.767 -12.524 1.00 91.19 103 ASN A O 1
ATOM 786 N N . ASN A 1 104 ? 10.574 -5.106 -12.613 1.00 89.44 104 ASN A N 1
ATOM 787 C CA . ASN A 1 104 ? 9.970 -5.581 -13.849 1.00 89.44 104 ASN A CA 1
ATOM 788 C C . ASN A 1 104 ? 10.821 -5.140 -15.049 1.00 89.44 104 ASN A C 1
ATOM 790 O O . ASN A 1 104 ? 11.115 -3.961 -15.231 1.00 89.44 104 ASN A O 1
ATOM 794 N N . LYS A 1 105 ? 11.230 -6.108 -15.874 1.00 92.19 105 LYS A N 1
ATOM 795 C CA . LYS A 1 105 ? 12.117 -5.899 -17.030 1.00 92.19 105 LYS A CA 1
ATOM 796 C C . LYS A 1 105 ? 11.379 -5.907 -18.369 1.00 92.19 105 LYS A C 1
ATOM 798 O O . LYS A 1 105 ? 12.029 -5.906 -19.415 1.00 92.19 105 LYS A O 1
ATOM 803 N N . ASP A 1 106 ? 10.048 -5.952 -18.355 1.00 93.88 106 ASP A N 1
ATOM 804 C CA . ASP A 1 106 ? 9.249 -5.896 -19.573 1.00 93.88 106 ASP A CA 1
ATOM 805 C C . ASP A 1 106 ? 9.383 -4.516 -20.232 1.00 93.88 106 ASP A C 1
ATOM 807 O O . ASP A 1 106 ? 8.966 -3.488 -19.693 1.00 93.88 106 ASP A O 1
ATOM 811 N N . LYS A 1 107 ? 9.980 -4.503 -21.427 1.00 90.12 107 LYS A N 1
ATOM 812 C CA . LYS A 1 107 ? 10.189 -3.285 -22.215 1.00 90.12 107 LYS A CA 1
ATOM 813 C C . LYS A 1 107 ? 8.872 -2.630 -22.622 1.00 90.12 107 LYS A C 1
ATOM 815 O O . LYS A 1 107 ? 8.795 -1.410 -22.614 1.00 90.12 107 LYS A O 1
ATOM 820 N N . ARG A 1 108 ? 7.835 -3.424 -22.912 1.00 91.31 108 ARG A N 1
ATOM 821 C CA . ARG A 1 108 ? 6.517 -2.908 -23.304 1.00 91.31 108 ARG A CA 1
ATOM 822 C C . ARG A 1 108 ? 5.863 -2.182 -22.141 1.00 91.31 108 ARG A C 1
ATOM 824 O O . ARG A 1 108 ? 5.295 -1.116 -22.330 1.00 91.31 108 ARG A O 1
ATOM 831 N N . LEU A 1 109 ? 5.974 -2.742 -20.935 1.00 88.12 109 LEU A N 1
ATOM 832 C CA . LEU A 1 109 ? 5.474 -2.083 -19.732 1.00 88.12 109 LEU A CA 1
ATOM 833 C C . LEU A 1 109 ? 6.205 -0.762 -19.496 1.00 88.12 109 LEU A C 1
ATOM 835 O O . LEU A 1 109 ? 5.551 0.240 -19.232 1.00 88.12 109 LEU A O 1
ATOM 839 N N . LYS A 1 110 ? 7.534 -0.752 -19.645 1.00 87.19 110 LYS A N 1
ATOM 840 C CA . LYS A 1 110 ? 8.344 0.461 -19.503 1.00 87.19 110 LYS A CA 1
ATOM 841 C C . LYS A 1 110 ? 7.902 1.558 -20.480 1.00 87.19 110 LYS A C 1
ATOM 843 O O . LYS A 1 110 ? 7.623 2.673 -20.048 1.00 87.19 110 LYS A O 1
ATOM 848 N N . GLU A 1 111 ? 7.761 1.220 -21.759 1.00 88.00 111 GLU A N 1
ATOM 849 C CA . GLU A 1 111 ? 7.256 2.137 -22.789 1.00 88.00 111 GLU A CA 1
ATOM 850 C C . GLU A 1 111 ? 5.853 2.658 -22.435 1.00 88.00 111 GLU A C 1
ATOM 852 O O . GLU A 1 111 ? 5.611 3.861 -22.476 1.00 88.00 111 GLU A O 1
ATOM 857 N N . CYS A 1 112 ? 4.935 1.784 -22.006 1.00 84.38 112 CYS A N 1
ATOM 858 C CA . CYS A 1 112 ? 3.592 2.195 -21.589 1.00 84.38 112 CYS A CA 1
ATOM 859 C C . CYS A 1 112 ? 3.606 3.128 -20.370 1.00 84.38 112 CYS A C 1
ATOM 861 O O . CYS A 1 112 ? 2.822 4.073 -20.324 1.00 84.38 112 CYS A O 1
ATOM 863 N N . THR A 1 113 ? 4.478 2.883 -19.389 1.00 80.75 113 THR A N 1
ATOM 864 C CA . THR A 1 113 ? 4.593 3.762 -18.220 1.00 80.75 113 THR A CA 1
ATOM 865 C C . THR A 1 113 ? 5.143 5.133 -18.598 1.00 80.75 113 THR A C 1
ATOM 867 O O . THR A 1 113 ? 4.609 6.128 -18.128 1.00 80.75 113 THR A O 1
ATOM 870 N N . GLU A 1 114 ? 6.137 5.208 -19.488 1.00 79.69 114 GLU A N 1
ATOM 871 C CA . GLU A 1 114 ? 6.732 6.474 -19.943 1.00 79.69 114 GLU A CA 1
ATOM 872 C C . GLU A 1 114 ? 5.725 7.325 -20.735 1.00 79.69 114 GLU A C 1
ATOM 874 O O . GLU A 1 114 ? 5.578 8.512 -20.461 1.00 79.69 114 GLU A O 1
ATOM 879 N N . VAL A 1 115 ? 4.935 6.708 -21.624 1.00 68.94 115 VAL A N 1
ATOM 880 C CA . VAL A 1 115 ? 3.901 7.410 -22.410 1.00 68.94 115 VAL A CA 1
ATOM 881 C C . VAL A 1 115 ? 2.778 7.982 -21.531 1.00 68.94 115 VAL A C 1
ATOM 883 O O . VAL A 1 115 ? 2.226 9.036 -21.846 1.00 68.94 115 VAL A O 1
ATOM 886 N N . CYS A 1 116 ? 2.439 7.324 -20.418 1.00 60.62 116 CYS A N 1
ATOM 887 C CA . CYS A 1 116 ? 1.427 7.817 -19.480 1.00 60.62 116 CYS A CA 1
ATOM 888 C C . CYS A 1 116 ? 1.893 9.023 -18.645 1.00 60.62 116 CYS A C 1
ATOM 890 O O . CYS A 1 116 ? 1.044 9.789 -18.195 1.00 60.62 116 CYS A O 1
ATOM 892 N N . TYR A 1 117 ? 3.200 9.216 -18.430 1.00 54.84 117 TYR A N 1
ATOM 893 C CA . TYR A 1 117 ? 3.708 10.377 -17.682 1.00 54.84 117 TYR A CA 1
ATOM 894 C C . TYR A 1 117 ? 3.730 11.670 -18.514 1.00 54.84 117 TYR A C 1
ATOM 896 O O . TYR A 1 117 ? 3.674 12.754 -17.935 1.00 54.84 117 TYR A O 1
ATOM 904 N N . ASP A 1 118 ? 3.746 11.567 -19.846 1.00 50.06 118 ASP A N 1
ATOM 905 C CA . ASP A 1 118 ? 3.823 12.717 -20.761 1.00 50.06 118 ASP A CA 1
ATOM 906 C C . ASP A 1 118 ? 2.455 13.287 -21.185 1.00 50.06 118 ASP A C 1
ATOM 908 O O . ASP A 1 118 ? 2.393 14.312 -21.868 1.00 50.06 118 ASP A O 1
ATOM 912 N N . TYR A 1 119 ? 1.343 12.680 -20.757 1.00 42.09 119 TYR A N 1
ATOM 913 C CA . TYR A 1 119 ? -0.000 13.225 -20.969 1.00 42.09 119 TYR A CA 1
ATOM 914 C C . TYR A 1 119 ? -0.646 13.602 -19.632 1.00 42.09 119 TYR A C 1
ATOM 916 O O . TYR A 1 119 ? -1.082 12.714 -18.895 1.00 42.09 119 TYR A O 1
ATOM 924 N N . PRO A 1 120 ? -0.789 14.901 -19.300 1.00 46.66 120 PRO A N 1
ATOM 925 C CA . PRO A 1 120 ? -1.675 15.283 -18.216 1.00 46.66 120 PRO A CA 1
ATOM 926 C C . PRO A 1 120 ? -3.091 14.853 -18.608 1.00 46.66 120 PRO A C 1
ATOM 928 O O . PRO A 1 120 ? -3.609 15.255 -19.654 1.00 46.66 120 PRO A O 1
ATOM 931 N N . PHE A 1 121 ? -3.719 14.017 -17.779 1.00 46.47 121 PHE A N 1
ATOM 932 C CA . PHE A 1 121 ? -5.151 13.752 -17.878 1.00 46.47 121 PHE A CA 1
ATOM 933 C C . PHE A 1 121 ? -5.884 15.099 -17.998 1.00 46.47 121 PHE A C 1
ATOM 935 O O . PHE A 1 121 ? -5.647 15.978 -17.163 1.00 46.47 121 PHE A O 1
ATOM 942 N N . PRO A 1 122 ? -6.748 15.311 -19.006 1.00 41.34 122 PRO A N 1
ATOM 943 C CA . PRO A 1 122 ? -7.471 16.564 -19.132 1.00 41.34 122 PRO A CA 1
ATOM 944 C C . PRO A 1 122 ? -8.456 16.679 -17.966 1.00 41.34 122 PRO A C 1
ATOM 946 O O . PRO A 1 122 ? -9.552 16.124 -17.985 1.00 41.34 122 PRO A O 1
ATOM 949 N N . THR A 1 123 ? -8.070 17.419 -16.930 1.00 47.59 123 THR A N 1
ATOM 950 C CA . THR A 1 123 ? -8.934 17.801 -15.812 1.00 47.59 1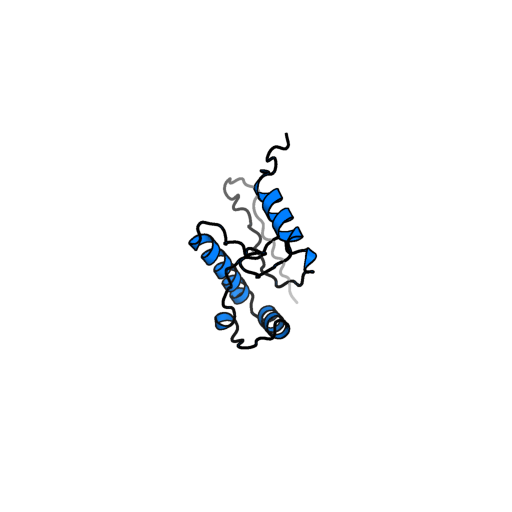23 THR A CA 1
ATOM 951 C C . THR A 1 123 ? -9.858 18.939 -16.226 1.00 47.59 123 THR A C 1
ATOM 953 O O . THR A 1 123 ? -9.808 20.000 -15.625 1.00 47.59 123 THR A O 1
ATOM 956 N N . HIS A 1 124 ? -10.685 18.765 -17.256 1.00 40.91 124 HIS A N 1
ATOM 957 C CA . HIS A 1 124 ? -11.819 19.656 -17.510 1.00 40.91 124 HIS A CA 1
ATOM 958 C C . HIS A 1 124 ? -12.918 18.905 -18.259 1.00 40.91 124 HIS A C 1
ATOM 960 O O . HIS A 1 124 ? -12.922 18.834 -19.485 1.00 40.91 124 HIS A O 1
ATOM 966 N N . VAL A 1 125 ? -13.883 18.391 -17.498 1.00 40.75 125 VAL A N 1
ATOM 967 C CA . VAL A 1 125 ? -15.244 18.200 -18.000 1.00 40.75 125 VAL A CA 1
ATOM 968 C C . VAL A 1 125 ? -15.970 19.521 -17.722 1.00 40.75 125 VAL A C 1
ATOM 970 O O . VAL A 1 125 ? -16.084 19.918 -16.562 1.00 40.75 125 VAL A O 1
ATOM 973 N N . LYS A 1 126 ? -16.344 20.240 -18.784 1.00 37.50 126 LYS A N 1
ATOM 974 C CA . LYS A 1 126 ? -17.336 21.325 -18.745 1.00 37.50 126 LYS A CA 1
ATOM 975 C C . LYS A 1 126 ? -18.698 20.750 -19.097 1.00 37.50 126 LYS A C 1
ATOM 977 O O . LYS A 1 126 ? -18.720 19.860 -19.975 1.00 37.50 126 LYS A O 1
#

pLDDT: mean 74.98, std 20.18, range [33.38, 95.44]

Secondary structure (DSSP, 8-state):
------------------------PPPPP------GGG----BS-----HHHHT-----HHHHHHHHHTS-HHHHHHHHHHHHHHHHHTTSSPPBPPTTTTS----HHHHHHHHHHHSS-------

Radius of gyration: 25.3 Å; chains: 1; bounding box: 67×44×64 Å

Foldseek 3Di:
DDDDDDDDDDDDDDDDDDDPPPPPDDDFQADDDDDPVPDDFDFPDDDDCCVLQVDPDPDPVVSSVSLRPDDRVSSVVVVVVVVVVCVVVPNHGHTADCCPRVVDPDPVVVVVVVVVVPDDDPPDDD

Sequence (126 aa):
MVQSAFSTVDIPDGMDEENCAERATPSTIRLISVPLICLADLSSVCLNVTNIVDCNSNKGDLLAKKISRQPESVRRHLWEGIQRAKEKLGGSLPLLDPIKDMNNKDKRLKECTEVCYDYPFPTHVK